Protein AF-Q670P8-F1 (afdb_monomer_lite)

Sequence (77 aa):
FDHWGQPHSTVRTEVVASSLHDILAHGANVNLYMFIGGTNFAYWNGANMPYQAQPTSYDYDAPLSEAGDLTEKYGAL

Foldseek 3Di:
DDFPPDDDDADDLVVVLVVVVVCVVVVHDDDDVPQAQAFCPDPNWDADPVGTTDDRARLVNHCAGNVRDHDPSVVRD

pLDDT: mean 98.43, std 0.61, range [95.06, 98.88]

InterPro domains:
  IPR001944 Glycoside hydrolase, family 35 [PR00742] (28-43)
  IPR001944 Glycoside hydrolase, family 35 [PR00742] (52-68)
  IPR001944 Glycoside hydrolase, family 35 [PTHR23421] (1-77)
  IPR017853 Glycoside hydrolase superfamily [SSF51445] (1-76)
  IPR031330 Glycoside hydrolase 35, catalytic domain [PF01301] (1-77)

Structure (mmCIF, N/CA/C/O backbone):
data_AF-Q670P8-F1
#
_entry.id   AF-Q670P8-F1
#
loop_
_atom_site.group_PDB
_atom_site.id
_atom_site.type_symbol
_atom_site.label_atom_id
_atom_site.label_alt_id
_atom_site.label_comp_id
_atom_site.label_asym_id
_atom_site.label_entity_id
_atom_site.label_seq_id
_atom_site.pdbx_PDB_ins_code
_atom_site.Cartn_x
_atom_site.Cartn_y
_atom_site.Cartn_z
_atom_site.occupancy
_atom_site.B_iso_or_equiv
_atom_site.auth_seq_id
_atom_site.auth_comp_id
_atom_site.auth_asym_id
_atom_site.auth_atom_id
_atom_site.pdbx_PDB_model_num
ATOM 1 N N . PHE A 1 1 ? 6.277 1.879 1.206 1.00 95.06 1 PHE A N 1
ATOM 2 C CA . PHE A 1 1 ? 6.610 1.427 -0.161 1.00 95.06 1 PHE A CA 1
ATOM 3 C C . PHE A 1 1 ? 8.048 0.954 -0.194 1.00 95.06 1 PHE A C 1
ATOM 5 O O . PHE A 1 1 ? 8.814 1.336 0.682 1.00 95.06 1 PHE A O 1
ATOM 12 N N . ASP A 1 2 ? 8.402 0.189 -1.220 1.00 98.50 2 ASP A N 1
ATOM 13 C CA . ASP A 1 2 ? 9.693 -0.487 -1.315 1.00 98.50 2 ASP A CA 1
ATOM 14 C C . ASP A 1 2 ? 10.629 0.135 -2.349 1.00 98.50 2 ASP A C 1
ATOM 16 O O . ASP A 1 2 ? 10.219 0.918 -3.210 1.00 98.50 2 ASP A O 1
ATOM 20 N N . HIS A 1 3 ? 11.883 -0.312 -2.307 1.00 98.69 3 HIS A N 1
ATOM 21 C CA . HIS A 1 3 ? 12.891 -0.083 -3.336 1.00 98.69 3 HIS A CA 1
ATOM 22 C C . HIS A 1 3 ? 13.515 -1.409 -3.761 1.00 98.69 3 HIS A C 1
ATOM 24 O O . HIS A 1 3 ? 13.705 -2.311 -2.943 1.00 98.69 3 HIS A O 1
ATOM 30 N N . TRP A 1 4 ? 13.892 -1.522 -5.035 1.00 98.62 4 TRP A N 1
ATOM 31 C CA . TRP A 1 4 ? 14.632 -2.691 -5.515 1.00 98.62 4 TRP A CA 1
ATOM 32 C C . TRP A 1 4 ? 15.927 -2.904 -4.718 1.00 98.62 4 TRP A C 1
ATOM 34 O O . TRP A 1 4 ? 16.720 -1.981 -4.530 1.00 98.62 4 TRP A O 1
ATOM 44 N N . GLY A 1 5 ? 16.151 -4.143 -4.271 1.00 97.94 5 GLY A N 1
ATOM 45 C CA . GLY A 1 5 ? 17.334 -4.526 -3.495 1.00 97.94 5 GLY A CA 1
ATOM 46 C C . GLY A 1 5 ? 17.284 -4.159 -2.007 1.00 97.94 5 GLY A C 1
ATOM 47 O O . GLY A 1 5 ? 18.276 -4.380 -1.316 1.00 97.94 5 GLY A O 1
ATOM 48 N N . GLN A 1 6 ? 16.165 -3.620 -1.510 1.00 98.56 6 GLN A N 1
ATOM 49 C CA . GLN A 1 6 ? 15.923 -3.382 -0.083 1.00 98.56 6 GLN A CA 1
ATOM 50 C C . GLN A 1 6 ? 14.930 -4.405 0.495 1.00 98.56 6 GLN A C 1
ATOM 52 O O . GLN A 1 6 ? 14.177 -5.021 -0.264 1.00 98.56 6 GLN A O 1
ATOM 57 N N . PRO A 1 7 ? 14.915 -4.612 1.827 1.00 98.62 7 PRO A N 1
ATOM 58 C CA . PRO A 1 7 ? 13.868 -5.390 2.481 1.00 98.62 7 PRO A CA 1
ATOM 59 C C . PRO A 1 7 ? 12.477 -4.790 2.237 1.00 98.62 7 PRO A C 1
ATOM 61 O O . PRO A 1 7 ? 12.331 -3.569 2.178 1.00 98.62 7 PRO A O 1
ATOM 64 N N . HIS A 1 8 ? 11.466 -5.653 2.141 1.00 98.56 8 HIS A N 1
ATOM 65 C CA . HIS A 1 8 ? 10.066 -5.239 2.053 1.00 98.56 8 HIS A CA 1
ATOM 66 C C . HIS A 1 8 ? 9.652 -4.446 3.301 1.00 98.56 8 HIS A C 1
ATOM 68 O O . HIS A 1 8 ? 9.970 -4.828 4.432 1.00 98.56 8 HIS A O 1
ATOM 74 N N . SER A 1 9 ? 8.956 -3.334 3.090 1.00 98.50 9 SER A N 1
ATOM 75 C CA . SER A 1 9 ? 8.523 -2.427 4.148 1.00 98.50 9 SER A CA 1
ATOM 76 C C . SER A 1 9 ? 7.222 -2.910 4.769 1.00 98.50 9 SER A C 1
ATOM 78 O O . SER A 1 9 ? 6.198 -2.937 4.098 1.00 98.50 9 SER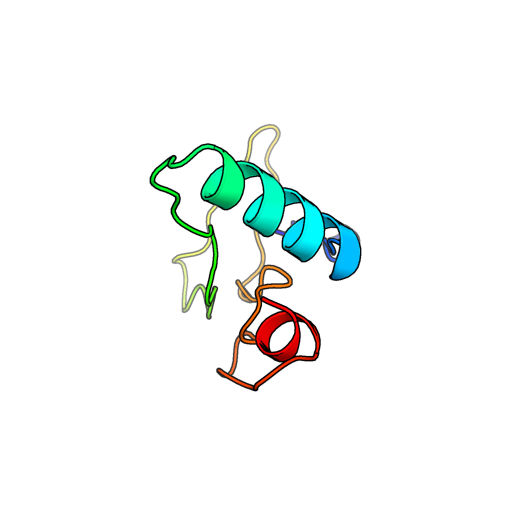 A O 1
ATOM 80 N N . THR A 1 10 ? 7.243 -3.184 6.072 1.00 98.38 10 THR A N 1
ATOM 81 C CA . THR A 1 10 ? 6.051 -3.585 6.832 1.00 98.38 10 THR A CA 1
ATOM 82 C C . THR A 1 10 ? 5.823 -2.691 8.048 1.00 98.38 10 THR A C 1
ATOM 84 O O . THR A 1 10 ? 6.779 -2.285 8.715 1.00 98.38 10 THR A O 1
ATOM 87 N N . VAL A 1 11 ? 4.563 -2.452 8.398 1.00 98.00 11 VAL A N 1
ATOM 88 C CA . VAL A 1 11 ? 4.113 -1.796 9.628 1.00 98.00 11 VAL A CA 1
ATOM 89 C C . VAL A 1 11 ? 3.173 -2.738 10.371 1.00 98.00 11 VAL A C 1
ATOM 91 O O . VAL A 1 11 ? 2.182 -3.221 9.826 1.00 98.00 11 VAL A O 1
ATOM 94 N N . ARG A 1 12 ? 3.470 -2.971 11.652 1.00 98.38 12 ARG A N 1
ATOM 95 C CA . ARG A 1 12 ? 2.677 -3.866 12.503 1.00 98.38 12 ARG A CA 1
ATOM 96 C C . ARG A 1 12 ? 1.223 -3.407 12.609 1.00 98.38 12 ARG A C 1
ATOM 98 O O . ARG A 1 12 ? 0.964 -2.229 12.863 1.00 98.38 12 ARG A O 1
ATOM 105 N N . THR A 1 13 ? 0.299 -4.356 12.491 1.00 98.31 13 THR A N 1
ATOM 106 C CA . THR A 1 13 ? -1.151 -4.133 12.548 1.00 98.31 13 THR A CA 1
ATOM 107 C C . THR A 1 13 ? -1.581 -3.361 13.792 1.00 98.31 13 THR A C 1
ATOM 109 O O . THR A 1 13 ? -2.341 -2.402 13.680 1.00 98.31 13 THR A O 1
ATOM 112 N N . GLU A 1 14 ? -1.039 -3.700 14.966 1.00 98.25 14 GLU A N 1
ATOM 113 C CA . GLU A 1 14 ? -1.462 -3.088 16.233 1.00 98.25 14 GLU A CA 1
ATOM 114 C C . GLU A 1 14 ? -1.144 -1.592 16.281 1.00 98.25 14 GLU A C 1
ATOM 116 O O . GLU A 1 14 ? -1.903 -0.818 16.854 1.00 98.25 14 GLU A O 1
ATOM 121 N N . VAL A 1 15 ? -0.038 -1.179 15.652 1.00 98.31 15 VAL A N 1
ATOM 122 C CA . VAL A 1 15 ? 0.388 0.227 15.608 1.00 98.31 15 VAL A CA 1
ATOM 123 C C . VAL A 1 15 ? -0.551 1.048 14.728 1.00 98.31 15 VAL A C 1
ATOM 125 O O . VAL A 1 15 ? -0.887 2.180 15.076 1.00 98.31 15 VAL A O 1
ATOM 128 N N . VAL A 1 16 ? -0.987 0.490 13.594 1.00 98.44 16 VAL A N 1
ATOM 129 C CA . VAL A 1 16 ? -1.926 1.169 12.690 1.00 98.44 16 VAL A CA 1
ATOM 130 C C . VAL A 1 16 ? -3.300 1.278 13.350 1.00 98.44 16 VAL A C 1
ATOM 132 O O . VAL A 1 16 ? -3.863 2.370 13.386 1.00 98.44 16 VAL A O 1
ATOM 135 N N . ALA A 1 17 ? -3.801 0.183 13.930 1.00 98.50 17 ALA A N 1
ATOM 136 C CA . ALA A 1 17 ? -5.106 0.145 14.585 1.00 98.50 17 ALA A CA 1
ATOM 137 C C . ALA A 1 17 ? -5.186 1.091 15.791 1.00 98.50 17 ALA A C 1
ATOM 139 O O . ALA A 1 17 ? -6.139 1.863 15.899 1.00 98.50 17 ALA A O 1
ATOM 140 N N . SER A 1 18 ? -4.166 1.105 16.660 1.00 98.44 18 SER A N 1
ATOM 141 C CA . SER A 1 18 ? -4.151 2.014 17.813 1.00 98.44 18 SER A CA 1
ATOM 142 C C . SER A 1 18 ? -4.122 3.478 17.373 1.00 98.44 18 SER A C 1
ATOM 144 O O . SER A 1 18 ? -4.880 4.297 17.883 1.00 98.44 18 SER A O 1
ATOM 146 N N . SER A 1 19 ? -3.296 3.803 16.374 1.00 98.56 19 SER A N 1
ATOM 147 C CA . SER A 1 19 ? -3.184 5.169 15.855 1.00 98.56 19 SER A CA 1
ATOM 148 C C . SER A 1 19 ? -4.481 5.631 15.185 1.00 98.56 19 SER A C 1
ATOM 150 O O . SER A 1 19 ? -4.901 6.770 15.380 1.00 98.56 19 SER A O 1
ATOM 152 N N . LEU A 1 20 ? -5.137 4.753 14.416 1.00 98.56 20 LEU A N 1
ATOM 153 C CA . LEU A 1 20 ? -6.425 5.047 13.790 1.00 98.56 20 LEU A CA 1
ATOM 154 C C . LEU A 1 20 ? -7.502 5.318 14.845 1.00 98.56 20 LEU A C 1
ATOM 156 O O . LEU A 1 20 ? -8.201 6.328 14.753 1.00 98.56 20 LEU A O 1
ATOM 160 N N . HIS A 1 21 ? -7.600 4.453 15.858 1.00 98.44 21 HIS A N 1
ATOM 161 C CA . HIS A 1 21 ? -8.528 4.632 16.971 1.00 98.44 21 HIS A CA 1
ATOM 162 C C . HIS A 1 21 ? -8.325 5.990 17.651 1.00 98.44 21 HIS A C 1
ATOM 164 O O . HIS A 1 21 ? -9.288 6.732 17.838 1.00 98.44 21 HIS A O 1
ATOM 170 N N . ASP A 1 22 ? -7.080 6.350 17.963 1.00 98.69 22 ASP A N 1
ATOM 171 C CA . ASP A 1 22 ? -6.774 7.608 18.641 1.00 98.69 22 ASP A CA 1
ATOM 172 C C . ASP A 1 22 ? -7.164 8.824 17.796 1.00 98.69 22 ASP A C 1
ATOM 174 O O . ASP A 1 22 ? -7.785 9.755 18.309 1.00 98.69 22 ASP A O 1
ATOM 178 N N . ILE A 1 23 ? -6.868 8.816 16.493 1.00 98.75 23 ILE A N 1
ATOM 179 C CA . ILE A 1 23 ? -7.243 9.912 15.586 1.00 98.75 23 ILE A CA 1
ATOM 180 C C . ILE A 1 23 ? -8.768 10.087 15.547 1.00 98.75 23 ILE A C 1
ATOM 182 O O . ILE A 1 23 ? -9.270 11.207 15.678 1.00 98.75 23 ILE A O 1
ATOM 186 N N . LEU A 1 24 ? -9.511 8.986 15.418 1.00 98.56 24 LEU A N 1
ATOM 187 C CA . LEU A 1 24 ? -10.974 9.010 15.372 1.00 98.56 24 LEU A CA 1
ATOM 188 C C . LEU A 1 24 ? -11.591 9.418 16.715 1.00 98.56 24 LEU A C 1
ATOM 190 O O . LEU A 1 24 ? -12.564 10.172 16.734 1.00 98.56 24 LEU A O 1
ATOM 194 N N . ALA A 1 25 ? -11.006 8.998 17.839 1.00 98.56 25 ALA A N 1
ATOM 195 C CA . ALA A 1 25 ? -11.454 9.380 19.178 1.00 98.56 25 ALA A CA 1
ATOM 196 C C . ALA A 1 25 ? -11.353 10.897 19.427 1.00 98.56 25 ALA A C 1
ATOM 198 O O . ALA A 1 25 ? -12.129 11.449 20.206 1.00 98.56 25 ALA A O 1
ATOM 199 N N . HIS A 1 26 ? -10.448 11.587 18.726 1.00 98.56 26 HIS A N 1
ATOM 200 C CA . HIS A 1 26 ? -10.332 13.049 18.752 1.00 98.56 26 HIS A CA 1
ATOM 201 C C . HIS A 1 26 ? -11.286 13.760 17.772 1.00 98.56 26 HIS A C 1
ATOM 203 O O . HIS A 1 26 ? -11.227 14.983 17.638 1.00 98.56 26 HIS A O 1
ATOM 209 N N . GLY A 1 27 ? -12.165 13.028 17.079 1.00 98.44 27 GLY A N 1
ATOM 210 C CA . GLY A 1 27 ? -13.124 13.584 16.120 1.00 98.44 27 GLY A CA 1
ATOM 211 C C . GLY A 1 27 ? -12.484 14.104 14.831 1.00 98.44 27 GLY A C 1
ATOM 212 O O . GLY A 1 27 ? -13.098 14.897 14.116 1.00 98.44 27 GLY A O 1
ATOM 213 N N . ALA A 1 28 ? -11.244 13.702 14.539 1.00 98.75 28 ALA A N 1
ATOM 214 C CA . ALA A 1 28 ? -10.553 14.106 13.326 1.00 98.75 28 ALA A CA 1
ATOM 215 C C . ALA A 1 28 ? -11.027 13.292 12.114 1.00 98.75 28 ALA A C 1
ATOM 217 O O . ALA A 1 28 ? -11.347 12.108 12.211 1.00 98.75 28 ALA A O 1
ATOM 218 N N . ASN A 1 29 ? -11.003 13.929 10.944 1.00 98.56 29 ASN A N 1
ATOM 219 C CA . ASN A 1 29 ? -11.143 13.229 9.671 1.00 98.56 29 ASN A CA 1
ATOM 220 C C . ASN A 1 29 ? -9.775 12.690 9.243 1.00 98.56 29 ASN A C 1
ATOM 222 O O . ASN A 1 29 ? -8.778 13.410 9.316 1.00 98.56 29 ASN A O 1
ATOM 226 N N . VAL A 1 30 ? -9.731 11.448 8.766 1.00 98.44 30 VAL A N 1
ATOM 227 C CA . VAL A 1 30 ? -8.489 10.768 8.381 1.00 98.44 30 VAL A CA 1
ATOM 228 C C . VAL A 1 30 ? -8.680 9.958 7.104 1.00 98.44 30 VAL A C 1
ATOM 230 O O . VAL A 1 30 ? -9.771 9.468 6.825 1.00 98.44 30 VAL A O 1
ATOM 233 N N . ASN A 1 31 ? -7.606 9.823 6.327 1.00 98.50 31 ASN A N 1
ATOM 234 C CA . ASN A 1 31 ? -7.536 8.959 5.155 1.00 98.50 31 ASN A CA 1
ATOM 235 C C . ASN A 1 31 ? -6.362 7.987 5.312 1.00 98.50 31 ASN A C 1
ATOM 237 O O . ASN A 1 31 ? -5.244 8.422 5.593 1.00 98.50 31 ASN A O 1
ATOM 241 N N . LEU A 1 32 ? -6.605 6.692 5.108 1.00 98.44 32 LEU A N 1
ATOM 242 C CA . LEU A 1 32 ? -5.560 5.674 5.178 1.00 98.44 32 LEU A CA 1
ATOM 243 C C . LEU A 1 32 ? -4.804 5.603 3.849 1.00 98.44 32 LEU A C 1
ATOM 245 O O . LEU A 1 32 ? -5.394 5.350 2.798 1.00 98.44 32 LEU A O 1
ATOM 249 N N . TYR A 1 33 ? -3.488 5.800 3.907 1.00 98.19 33 TYR A N 1
ATOM 250 C CA . TYR A 1 33 ? -2.605 5.722 2.747 1.00 98.19 33 TYR A CA 1
ATOM 251 C C . TYR A 1 33 ? -1.577 4.590 2.929 1.00 98.19 33 TYR A C 1
ATOM 253 O O . TYR A 1 33 ? -0.678 4.712 3.759 1.00 98.19 33 TYR A O 1
ATOM 261 N N . MET A 1 34 ? -1.638 3.487 2.184 1.00 98.38 34 MET A N 1
ATOM 262 C CA . MET A 1 34 ? -2.701 3.055 1.260 1.00 98.38 34 MET A CA 1
ATOM 263 C C . MET A 1 34 ? -3.716 2.156 1.979 1.00 98.38 34 MET A C 1
ATOM 265 O O . MET A 1 34 ? -3.337 1.401 2.869 1.00 98.38 34 MET A O 1
ATOM 269 N N . PHE A 1 35 ? -4.991 2.197 1.576 1.00 98.69 35 PHE A N 1
ATOM 270 C CA . PHE A 1 35 ? -5.969 1.177 1.990 1.00 98.69 35 PHE A CA 1
ATOM 271 C C . PHE A 1 35 ? -5.867 -0.099 1.131 1.00 98.69 35 PHE A C 1
ATOM 273 O O . PHE A 1 35 ? -5.928 -1.212 1.643 1.00 98.69 35 PHE A O 1
ATOM 280 N N . ILE A 1 36 ? -5.644 0.078 -0.172 1.00 98.81 36 ILE A N 1
ATOM 281 C CA . ILE A 1 36 ? -5.131 -0.930 -1.104 1.00 98.81 36 ILE A CA 1
ATOM 282 C C . ILE A 1 36 ? -4.092 -0.238 -1.979 1.00 98.81 36 ILE A C 1
ATOM 284 O O . ILE A 1 36 ? -4.331 0.878 -2.448 1.00 98.81 36 ILE A O 1
ATOM 288 N N . GLY A 1 37 ? -2.930 -0.855 -2.155 1.00 98.75 37 GLY A N 1
ATOM 289 C CA . GLY A 1 37 ? -1.866 -0.274 -2.964 1.00 98.75 37 GLY A CA 1
ATOM 290 C C . GLY A 1 37 ? -1.935 -0.689 -4.438 1.00 98.75 37 GLY A C 1
ATOM 291 O O . GLY A 1 37 ? -2.013 0.172 -5.316 1.00 98.75 37 GLY A O 1
ATOM 292 N N . GLY A 1 38 ? -1.991 -1.996 -4.714 1.00 98.69 38 GLY A N 1
ATOM 293 C CA . GLY A 1 38 ? -2.097 -2.551 -6.069 1.00 98.69 38 GLY A CA 1
ATOM 294 C C . GLY A 1 38 ? -0.743 -2.699 -6.768 1.00 98.69 38 GLY A C 1
ATOM 295 O O . GLY A 1 38 ? 0.230 -3.133 -6.156 1.00 98.69 38 GLY A O 1
ATOM 296 N N . THR A 1 39 ? -0.674 -2.341 -8.055 1.00 98.88 39 THR A N 1
ATOM 297 C CA . THR A 1 39 ? 0.482 -2.643 -8.916 1.00 98.88 39 THR A CA 1
ATOM 298 C C . THR A 1 39 ? 0.874 -1.455 -9.792 1.00 98.88 39 THR A C 1
ATOM 300 O O . THR A 1 39 ? 0.047 -0.858 -10.485 1.00 98.88 39 THR A O 1
ATOM 303 N N . ASN A 1 40 ? 2.174 -1.180 -9.862 1.00 98.75 40 ASN A N 1
ATOM 304 C CA . ASN A 1 40 ? 2.783 -0.297 -10.851 1.00 98.75 40 ASN A CA 1
ATOM 305 C C . ASN A 1 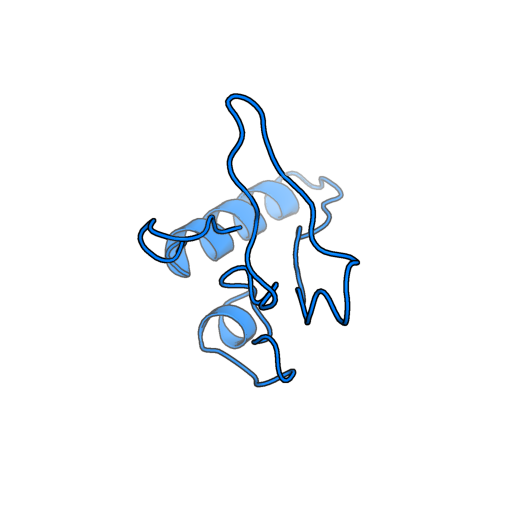40 ? 3.011 -1.060 -12.166 1.00 98.75 40 ASN A C 1
ATOM 307 O O . ASN A 1 40 ? 4.108 -1.552 -12.431 1.00 98.75 40 ASN A O 1
ATOM 311 N N . PHE A 1 41 ? 1.979 -1.189 -13.001 1.00 98.69 41 PHE A N 1
ATOM 312 C CA . PHE A 1 41 ? 2.106 -1.892 -14.283 1.00 98.69 41 PHE A CA 1
ATOM 313 C C . PHE A 1 41 ? 3.070 -1.199 -15.259 1.00 98.69 41 PHE A C 1
ATOM 315 O O . PHE A 1 41 ? 3.250 0.017 -15.236 1.00 98.69 41 PHE A O 1
ATOM 322 N N . ALA A 1 42 ? 3.631 -1.979 -16.186 1.00 98.44 42 ALA A N 1
ATOM 323 C CA . ALA A 1 42 ? 4.522 -1.495 -17.241 1.00 98.44 42 ALA A CA 1
ATOM 324 C C . ALA A 1 42 ? 5.665 -0.616 -16.690 1.00 98.44 42 ALA A C 1
ATOM 326 O O . ALA A 1 42 ? 6.526 -1.120 -15.977 1.00 98.44 42 ALA A O 1
ATOM 327 N N . TYR A 1 43 ? 5.676 0.677 -17.022 1.00 98.31 43 TYR A N 1
ATOM 328 C CA . TYR A 1 43 ? 6.719 1.632 -16.632 1.00 98.31 43 TYR A CA 1
ATOM 329 C C . TYR A 1 43 ? 6.192 2.717 -15.683 1.00 98.31 43 TYR A C 1
ATOM 331 O O . TYR A 1 43 ? 6.749 3.810 -15.624 1.00 98.31 43 TYR A O 1
ATOM 339 N N . TRP A 1 44 ? 5.091 2.447 -14.975 1.00 98.69 44 TRP A N 1
ATOM 340 C CA . TRP A 1 44 ? 4.473 3.409 -14.057 1.00 98.69 44 TRP A CA 1
ATOM 341 C C . TRP A 1 44 ? 5.173 3.505 -12.695 1.00 98.69 44 TRP A C 1
ATOM 343 O O . TRP A 1 44 ? 4.791 4.342 -11.881 1.00 98.69 44 TRP A O 1
ATOM 353 N N . ASN A 1 45 ? 6.193 2.681 -12.430 1.00 98.62 45 ASN A N 1
ATOM 354 C CA . ASN A 1 45 ? 6.927 2.746 -11.170 1.00 98.62 45 ASN A CA 1
ATOM 355 C C . ASN A 1 45 ? 7.749 4.042 -11.069 1.00 98.62 45 ASN A C 1
ATOM 357 O O . ASN A 1 45 ? 8.367 4.496 -12.033 1.00 98.62 45 ASN A O 1
ATOM 361 N N . GLY A 1 46 ? 7.788 4.617 -9.869 1.00 98.69 46 GLY A N 1
ATOM 362 C CA . GLY A 1 46 ? 8.609 5.782 -9.571 1.00 98.69 46 GLY A CA 1
ATOM 363 C C . GLY A 1 46 ? 10.043 5.430 -9.169 1.00 98.69 46 GLY A C 1
ATOM 364 O O . GLY A 1 46 ? 10.467 4.268 -9.144 1.00 98.69 46 GLY A O 1
ATOM 365 N N . ALA A 1 47 ? 10.786 6.473 -8.802 1.00 98.62 47 ALA A 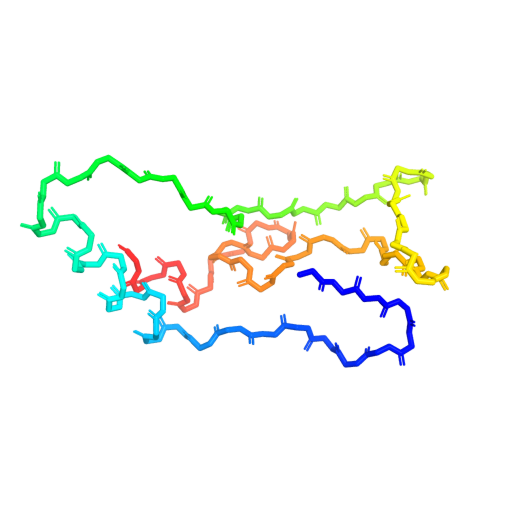N 1
ATOM 366 C CA . ALA A 1 47 ? 12.087 6.378 -8.152 1.00 98.62 47 ALA A CA 1
ATOM 367 C C . ALA A 1 47 ? 12.290 7.555 -7.184 1.00 98.62 47 ALA A C 1
ATOM 369 O O . ALA A 1 47 ? 11.779 8.653 -7.412 1.00 98.62 47 ALA A O 1
ATOM 370 N N . ASN A 1 48 ? 13.056 7.337 -6.117 1.00 98.44 48 ASN A N 1
ATOM 371 C CA . ASN A 1 48 ? 13.503 8.391 -5.202 1.00 98.44 48 ASN A CA 1
ATOM 372 C C . ASN A 1 48 ? 14.954 8.799 -5.491 1.00 98.44 48 ASN A C 1
ATOM 374 O O . ASN A 1 48 ? 15.663 8.098 -6.209 1.00 98.44 48 ASN A O 1
ATOM 378 N N . MET A 1 49 ? 15.383 9.937 -4.927 1.00 97.81 49 MET A N 1
ATOM 379 C CA . MET A 1 49 ? 16.771 10.414 -4.968 1.00 97.81 49 MET A CA 1
ATOM 380 C C . MET A 1 49 ? 17.439 10.264 -3.586 1.00 97.81 49 MET A C 1
ATOM 382 O O . MET A 1 49 ? 16.804 10.635 -2.597 1.00 97.81 49 MET A O 1
ATOM 386 N N . PRO A 1 50 ? 18.702 9.792 -3.490 1.00 96.75 50 PRO A N 1
ATOM 387 C CA . PRO A 1 50 ? 19.550 9.286 -4.583 1.00 96.75 50 PRO A CA 1
ATOM 388 C C . PRO A 1 50 ? 18.911 8.084 -5.297 1.00 96.75 50 PRO A C 1
ATOM 390 O O . PRO A 1 50 ? 18.109 7.393 -4.681 1.00 96.75 50 PRO A O 1
ATOM 393 N N . TYR A 1 51 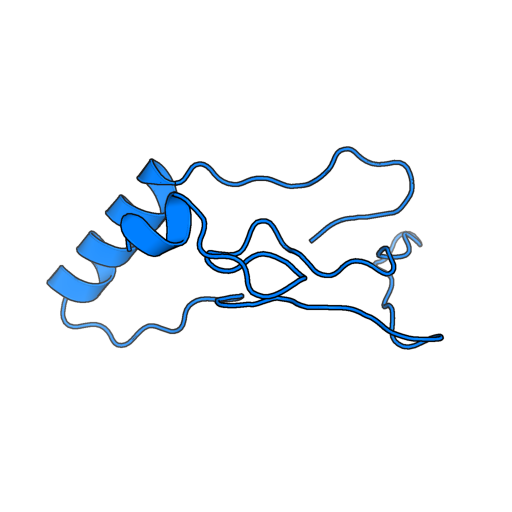? 19.209 7.897 -6.595 1.00 98.25 51 TYR A N 1
ATOM 394 C CA . TYR A 1 51 ? 18.403 7.055 -7.494 1.00 98.25 51 TYR A CA 1
ATOM 395 C C . TYR A 1 51 ? 18.127 5.660 -6.920 1.00 98.25 51 TYR A C 1
ATOM 397 O O . TYR A 1 51 ? 19.020 4.815 -6.843 1.00 98.25 51 TYR A O 1
ATOM 405 N N . GLN A 1 52 ? 16.869 5.429 -6.553 1.00 98.44 52 GLN A N 1
ATOM 406 C CA . GLN A 1 52 ? 16.354 4.157 -6.059 1.00 98.44 52 GLN A CA 1
ATOM 407 C C . GLN A 1 52 ? 14.967 3.928 -6.652 1.00 98.44 52 GLN A C 1
ATOM 409 O O . GLN A 1 52 ? 14.007 4.610 -6.292 1.00 98.44 52 GLN A O 1
ATOM 414 N N . ALA A 1 53 ? 14.871 2.987 -7.590 1.00 98.75 53 ALA A N 1
ATOM 415 C CA . ALA A 1 53 ? 13.612 2.646 -8.239 1.00 98.75 53 ALA A CA 1
ATOM 416 C C . ALA A 1 53 ? 12.716 1.820 -7.307 1.00 98.75 53 ALA A C 1
ATOM 418 O O . ALA A 1 53 ? 13.182 0.896 -6.633 1.00 98.75 53 ALA A O 1
ATOM 419 N N . GLN A 1 54 ? 11.429 2.148 -7.299 1.00 98.81 54 GLN A N 1
ATOM 420 C CA . GLN A 1 54 ? 10.396 1.371 -6.620 1.00 98.81 54 GLN A CA 1
ATOM 421 C C . GLN A 1 54 ? 10.062 0.116 -7.448 1.00 98.81 54 GLN A C 1
ATOM 423 O O . GLN A 1 54 ? 10.182 0.158 -8.678 1.00 98.81 54 GLN A O 1
ATOM 428 N N . PRO A 1 55 ? 9.662 -1.002 -6.819 1.00 98.75 55 PRO A N 1
ATOM 429 C CA . PRO A 1 55 ? 9.291 -2.207 -7.543 1.00 98.75 55 PRO A CA 1
ATOM 430 C C . PRO A 1 55 ? 7.934 -2.092 -8.245 1.00 98.75 55 PRO A C 1
ATOM 432 O O . PRO A 1 55 ? 7.178 -1.131 -8.084 1.00 98.75 55 PRO A O 1
ATOM 435 N N . THR A 1 56 ? 7.645 -3.106 -9.062 1.00 98.81 56 THR A N 1
ATOM 436 C CA . THR A 1 56 ? 6.354 -3.270 -9.743 1.00 98.81 56 THR A CA 1
ATOM 437 C C . THR A 1 56 ? 5.220 -3.459 -8.741 1.00 98.81 56 THR A C 1
ATOM 439 O O . THR A 1 56 ? 4.176 -2.836 -8.896 1.00 98.81 56 THR A O 1
ATOM 442 N N . SER A 1 57 ? 5.428 -4.274 -7.704 1.00 98.75 57 SER A N 1
ATOM 443 C CA . SER A 1 57 ? 4.444 -4.406 -6.632 1.00 98.75 57 SER A CA 1
ATOM 444 C C . SER A 1 57 ? 4.295 -3.078 -5.897 1.00 98.75 57 SER A C 1
ATOM 446 O O . SER A 1 57 ? 5.288 -2.436 -5.537 1.00 98.75 57 SER A O 1
ATOM 448 N N . TYR A 1 58 ? 3.050 -2.674 -5.676 1.00 98.75 58 TYR A N 1
ATOM 449 C CA . TYR A 1 58 ? 2.704 -1.562 -4.805 1.00 98.75 58 TYR A CA 1
ATOM 450 C C . TYR A 1 58 ? 1.873 -2.047 -3.615 1.00 98.75 58 TYR A C 1
ATOM 452 O O . TYR A 1 58 ? 1.081 -1.278 -3.095 1.00 98.75 58 TYR A O 1
ATOM 460 N N . ASP A 1 59 ? 2.070 -3.295 -3.164 1.00 98.81 59 ASP A N 1
ATOM 461 C CA . ASP A 1 59 ? 1.355 -3.919 -2.036 1.00 98.81 59 ASP A CA 1
ATOM 462 C 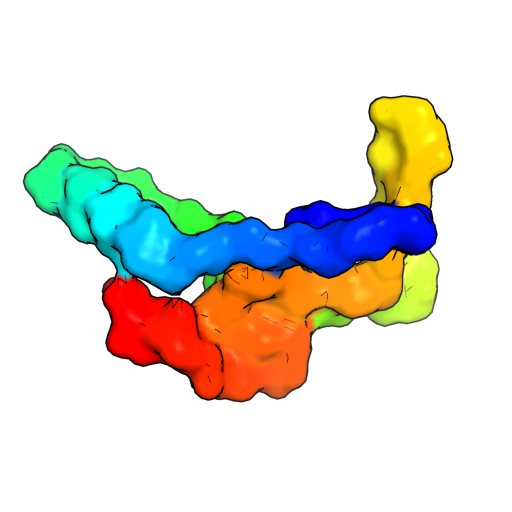C . ASP A 1 59 ? 1.302 -3.024 -0.785 1.00 98.81 59 ASP A C 1
ATOM 464 O O . ASP A 1 59 ? 0.253 -2.852 -0.166 1.00 98.81 59 ASP A O 1
ATOM 468 N N . TYR A 1 60 ? 2.426 -2.363 -0.493 1.00 98.69 60 TYR A N 1
ATOM 469 C CA . TYR A 1 60 ? 2.567 -1.355 0.560 1.00 98.69 60 TYR A CA 1
ATOM 470 C C . TYR A 1 60 ? 2.416 -1.892 1.993 1.00 98.69 60 TYR A C 1
ATOM 472 O O . TYR A 1 60 ? 2.473 -1.085 2.923 1.00 98.69 60 TYR A O 1
ATOM 480 N N . ASP A 1 61 ? 2.238 -3.204 2.187 1.00 98.62 61 ASP A N 1
ATOM 481 C CA . ASP A 1 61 ? 1.746 -3.770 3.445 1.00 98.62 61 ASP A CA 1
ATOM 482 C C . ASP A 1 61 ? 0.431 -3.076 3.874 1.00 98.62 61 ASP A C 1
ATOM 484 O O . ASP A 1 61 ? 0.210 -2.697 5.033 1.00 98.62 61 ASP A O 1
ATOM 488 N N . ALA A 1 62 ? -0.427 -2.818 2.881 1.00 98.75 62 ALA A N 1
ATOM 489 C CA . ALA A 1 62 ? -1.733 -2.199 3.054 1.00 98.75 62 ALA A CA 1
ATOM 490 C C . ALA A 1 62 ? -2.738 -3.172 3.710 1.00 98.75 62 ALA A C 1
ATOM 492 O O . ALA A 1 62 ? -2.514 -4.382 3.751 1.00 98.75 62 ALA A O 1
ATOM 493 N N . PRO A 1 63 ? -3.869 -2.668 4.242 1.00 98.75 63 PRO A N 1
ATOM 494 C CA . PRO A 1 63 ? -4.937 -3.516 4.770 1.00 98.75 63 PRO A CA 1
ATOM 495 C C . PRO A 1 63 ? -5.428 -4.563 3.766 1.00 98.75 63 PRO A C 1
ATOM 497 O O . PRO A 1 63 ? -5.608 -5.721 4.134 1.00 98.75 63 PRO A O 1
ATOM 500 N N . LEU A 1 64 ? -5.611 -4.187 2.502 1.00 98.81 64 LEU A N 1
ATOM 501 C CA . LEU A 1 64 ? -5.822 -5.140 1.414 1.00 98.81 64 LEU A CA 1
ATOM 502 C C . LEU A 1 64 ? -4.499 -5.392 0.691 1.00 98.81 64 LEU A C 1
ATOM 504 O O . LEU A 1 64 ? -3.805 -4.428 0.359 1.00 98.81 64 LEU A O 1
ATOM 508 N N . SER A 1 65 ? -4.185 -6.663 0.418 1.00 98.75 65 SER A N 1
ATOM 509 C CA . SER A 1 65 ? -2.975 -7.038 -0.332 1.00 98.75 65 SER A CA 1
ATOM 510 C C . SER A 1 65 ? -2.995 -6.466 -1.755 1.00 98.75 65 SER A C 1
ATOM 512 O O . SER A 1 65 ? -4.034 -6.012 -2.245 1.00 98.75 65 SER A O 1
ATOM 514 N N . GLU A 1 66 ? -1.871 -6.539 -2.470 1.00 98.81 66 GLU A N 1
ATOM 515 C CA . GLU A 1 66 ? -1.784 -6.173 -3.894 1.00 98.81 66 GLU A CA 1
ATOM 516 C C . GLU A 1 66 ? -2.904 -6.793 -4.751 1.00 98.81 66 GLU A C 1
ATOM 518 O O . GLU A 1 66 ? -3.445 -6.122 -5.631 1.00 98.81 66 GLU A O 1
ATOM 523 N N . ALA A 1 67 ? -3.285 -8.043 -4.476 1.00 98.75 67 ALA A N 1
ATOM 524 C CA . ALA A 1 67 ? -4.335 -8.757 -5.204 1.00 98.75 67 ALA A CA 1
ATOM 525 C C . ALA A 1 67 ? -5.759 -8.493 -4.671 1.00 98.75 67 ALA A C 1
ATOM 527 O O . ALA A 1 67 ? -6.730 -8.993 -5.241 1.00 98.75 67 ALA A O 1
ATOM 528 N N . GLY A 1 68 ? -5.898 -7.696 -3.609 1.00 98.62 68 GLY A N 1
ATOM 529 C CA . GLY A 1 68 ? -7.173 -7.393 -2.961 1.00 98.62 68 GLY A CA 1
ATOM 530 C C . GLY A 1 68 ? -7.601 -8.408 -1.900 1.00 98.62 68 GLY A C 1
ATOM 531 O O . GLY A 1 68 ? -8.782 -8.451 -1.554 1.00 98.62 68 GLY A O 1
ATOM 532 N N . ASP A 1 69 ? -6.677 -9.217 -1.376 1.00 98.81 69 ASP A N 1
ATOM 533 C CA . ASP A 1 69 ? -6.993 -10.179 -0.319 1.00 98.81 69 ASP A CA 1
ATOM 534 C C . ASP A 1 69 ? -7.261 -9.469 1.010 1.00 98.81 69 ASP A C 1
ATOM 536 O O . ASP A 1 69 ? -6.635 -8.457 1.342 1.00 98.81 69 ASP A O 1
ATOM 540 N N . LEU A 1 70 ? -8.161 -10.044 1.808 1.00 98.75 70 LEU A N 1
ATOM 541 C CA . LEU A 1 70 ? -8.387 -9.602 3.180 1.00 98.75 70 LEU A CA 1
ATOM 542 C C . LEU A 1 70 ? -7.223 -10.070 4.058 1.00 98.75 70 LEU A C 1
ATOM 544 O O . LEU A 1 70 ? -7.018 -11.271 4.233 1.00 98.75 70 LEU A O 1
ATOM 548 N N . THR A 1 71 ? -6.484 -9.127 4.635 1.00 98.62 71 THR A N 1
ATOM 549 C CA . THR A 1 71 ? -5.397 -9.431 5.574 1.00 98.62 71 THR A CA 1
ATOM 550 C C . THR A 1 71 ? -5.873 -9.345 7.027 1.00 98.62 71 THR A C 1
ATOM 552 O O . THR A 1 71 ? -6.948 -8.817 7.323 1.00 98.62 71 THR A O 1
ATOM 555 N N . GLU A 1 72 ? -5.044 -9.794 7.971 1.00 98.38 72 GLU A N 1
ATOM 556 C CA . GLU A 1 72 ? -5.288 -9.551 9.401 1.00 98.38 72 GLU A CA 1
ATOM 557 C C . GLU A 1 72 ? -5.384 -8.052 9.719 1.00 98.38 72 GLU A C 1
ATOM 559 O O . GLU A 1 72 ? -6.172 -7.648 10.572 1.00 98.38 72 GLU A O 1
ATOM 564 N N . LYS A 1 73 ? -4.637 -7.213 8.991 1.00 98.56 73 LYS A N 1
ATOM 565 C CA . LYS A 1 73 ? -4.686 -5.758 9.134 1.00 98.56 73 LYS A CA 1
ATOM 566 C C . LYS A 1 73 ? -6.029 -5.194 8.688 1.00 98.56 73 LYS A C 1
ATOM 568 O O . LYS A 1 73 ? -6.561 -4.341 9.379 1.00 98.56 73 LYS A O 1
ATOM 573 N N . TYR A 1 74 ? -6.621 -5.704 7.607 1.00 98.62 74 TYR A N 1
ATOM 574 C CA . TYR A 1 74 ? -7.992 -5.338 7.229 1.00 98.62 74 TYR A CA 1
ATOM 575 C C . TYR A 1 74 ? -9.002 -5.691 8.324 1.00 98.62 74 TYR A C 1
ATOM 577 O O . TYR A 1 74 ? -9.879 -4.892 8.622 1.00 98.62 74 TYR A O 1
ATOM 585 N N . GLY A 1 75 ? -8.875 -6.871 8.937 1.00 97.62 75 GLY A N 1
ATOM 586 C CA . GLY A 1 75 ? -9.793 -7.302 9.994 1.00 97.62 75 GLY A CA 1
ATOM 587 C C . GLY A 1 75 ? -9.665 -6.530 11.314 1.00 97.62 75 GLY A C 1
ATOM 588 O O . GLY A 1 75 ? -10.557 -6.635 12.152 1.00 97.62 75 GLY 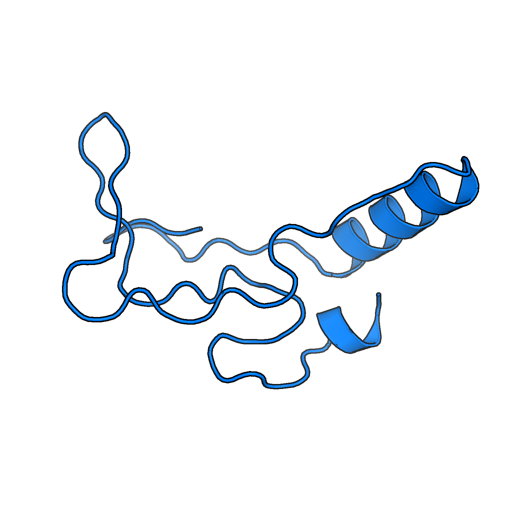A O 1
ATOM 589 N N . ALA A 1 76 ? -8.568 -5.795 11.516 1.00 97.38 76 ALA A N 1
ATOM 590 C CA . ALA A 1 76 ? -8.257 -5.097 12.763 1.00 97.38 76 ALA A CA 1
ATOM 591 C C . ALA A 1 76 ? -8.525 -3.581 12.735 1.00 97.38 76 ALA A C 1
ATOM 593 O O . ALA A 1 76 ? -8.459 -2.948 13.791 1.00 97.38 76 ALA A O 1
ATOM 594 N N . LEU A 1 77 ? -8.767 -3.002 11.555 1.00 95.56 77 LEU A N 1
ATOM 595 C CA . LEU A 1 77 ? -9.055 -1.576 11.357 1.00 95.56 77 LEU A CA 1
ATOM 596 C C . LEU A 1 77 ? -10.562 -1.313 11.323 1.00 95.56 77 LEU A C 1
ATOM 598 O O . LEU A 1 77 ? -10.955 -0.237 11.824 1.00 95.56 77 LEU A O 1
#

Organism: Canis lupus familiaris (NCBI:txid9615)

Secondary structure (DSSP, 8-state):
---TTSPPP---HHHHHHHHHHHHHTT-----TTSB--B--TT---EETTTEEPPSB--TT-SB-TT-PBPHHHHH-

Radius of gyration: 14.19 Å; chains: 1; bounding box: 33×24×36 Å